Protein AF-A0A7V5X4U6-F1 (afdb_monomer_lite)

Structure (mmCIF, N/CA/C/O backbone):
data_AF-A0A7V5X4U6-F1
#
_entry.id   AF-A0A7V5X4U6-F1
#
loop_
_atom_site.group_PDB
_atom_site.id
_atom_site.type_symbol
_atom_site.label_atom_id
_atom_site.label_alt_id
_atom_site.label_comp_id
_atom_site.label_asym_id
_atom_site.label_entity_id
_atom_site.label_seq_id
_atom_site.pdbx_PDB_ins_code
_atom_site.Cartn_x
_atom_site.Cartn_y
_atom_site.Cartn_z
_atom_site.occupancy
_atom_site.B_iso_or_equiv
_atom_site.auth_seq_id
_atom_site.auth_comp_id
_atom_site.auth_asym_id
_atom_site.auth_atom_id
_atom_site.pdbx_PDB_model_num
ATOM 1 N N . MET A 1 1 ? -6.829 13.788 49.597 1.00 54.94 1 MET A N 1
ATOM 2 C CA . MET A 1 1 ? -5.820 12.746 49.284 1.00 54.94 1 MET A CA 1
ATOM 3 C C . MET A 1 1 ? -6.188 11.854 48.092 1.00 54.94 1 MET A C 1
ATOM 5 O O . MET A 1 1 ? -5.286 11.378 47.420 1.00 54.94 1 MET A O 1
ATOM 9 N N . THR A 1 2 ? -7.470 11.679 47.751 1.00 57.59 2 THR A N 1
ATOM 10 C CA . THR A 1 2 ? -7.924 10.834 46.624 1.00 57.59 2 THR A CA 1
ATOM 11 C C . THR A 1 2 ? -7.527 11.357 45.237 1.00 57.59 2 THR A C 1
ATOM 13 O O . THR A 1 2 ? -7.136 10.577 44.379 1.00 57.59 2 THR A O 1
ATOM 16 N N . ARG A 1 3 ? -7.534 12.681 45.021 1.00 67.25 3 ARG A N 1
ATOM 17 C CA . ARG A 1 3 ? -7.162 13.300 43.732 1.00 67.25 3 ARG A CA 1
ATOM 18 C C . ARG A 1 3 ? -5.714 13.024 43.312 1.00 67.25 3 ARG A C 1
ATOM 20 O O . ARG A 1 3 ? -5.479 12.674 42.167 1.00 67.25 3 ARG A O 1
ATOM 27 N N . HIS A 1 4 ? -4.748 13.150 44.224 1.00 71.00 4 HIS A N 1
ATOM 28 C CA . HIS A 1 4 ? -3.334 12.870 43.920 1.00 71.00 4 HIS A CA 1
ATOM 29 C C . HIS A 1 4 ? -3.071 11.379 43.699 1.00 71.00 4 HIS A C 1
ATOM 31 O O . HIS A 1 4 ? -2.258 11.026 42.854 1.00 71.00 4 HIS A O 1
ATOM 37 N N . SER A 1 5 ? -3.810 10.513 44.396 1.00 73.62 5 SER A N 1
ATOM 38 C CA . SER A 1 5 ? -3.740 9.067 44.187 1.00 73.62 5 SER A CA 1
ATOM 39 C C . SER A 1 5 ? -4.271 8.668 42.802 1.00 73.62 5 SER A C 1
ATOM 41 O O . SER A 1 5 ? -3.634 7.864 42.133 1.00 73.62 5 SER A O 1
ATOM 43 N N . ILE A 1 6 ? -5.344 9.310 42.313 1.00 81.19 6 ILE A N 1
ATOM 44 C CA . ILE A 1 6 ? -5.862 9.121 40.943 1.00 81.19 6 ILE A CA 1
ATOM 45 C C . ILE A 1 6 ? -4.835 9.558 39.887 1.00 81.19 6 ILE A C 1
ATOM 47 O O . ILE A 1 6 ? -4.579 8.810 38.948 1.00 81.19 6 ILE A O 1
ATOM 51 N N . TYR A 1 7 ?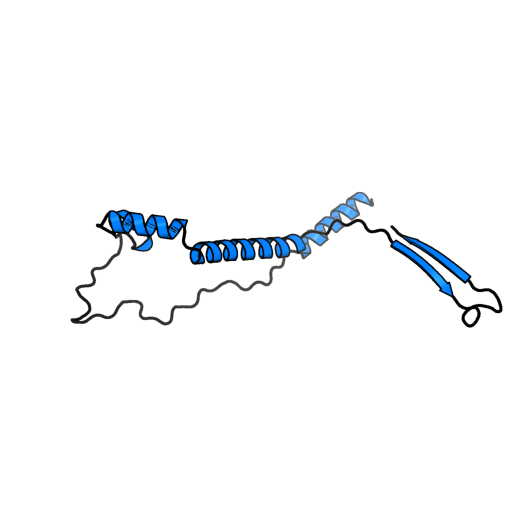 -4.199 10.725 40.048 1.00 83.50 7 TYR A N 1
ATOM 52 C CA . TYR A 1 7 ? -3.167 11.182 39.105 1.00 83.50 7 TYR A CA 1
ATOM 53 C C . TYR A 1 7 ? -1.942 10.258 39.072 1.00 83.50 7 TYR A C 1
ATOM 55 O O . TYR A 1 7 ? -1.395 10.001 38.002 1.00 83.50 7 TYR A O 1
ATOM 63 N N . LEU A 1 8 ? -1.540 9.720 40.225 1.00 82.75 8 LEU A N 1
ATOM 64 C CA . LEU A 1 8 ? -0.433 8.770 40.327 1.00 82.75 8 LEU A CA 1
ATOM 65 C C . LEU A 1 8 ? -0.770 7.424 39.660 1.00 82.75 8 LEU A C 1
ATOM 67 O O . LEU A 1 8 ? 0.066 6.864 38.956 1.00 82.75 8 LEU A O 1
ATOM 71 N N . LEU A 1 9 ? -2.007 6.941 39.811 1.00 82.06 9 LEU A N 1
ATOM 72 C CA . LEU A 1 9 ? -2.483 5.705 39.180 1.00 82.06 9 LEU A CA 1
ATOM 73 C C . LEU A 1 9 ? -2.569 5.840 37.649 1.00 82.06 9 LEU A C 1
ATOM 75 O O . LEU A 1 9 ? -2.130 4.944 36.931 1.00 82.06 9 LEU A O 1
ATOM 79 N N . ILE A 1 10 ? -3.041 6.988 37.148 1.00 81.62 10 ILE A N 1
ATOM 80 C CA . ILE A 1 10 ? -3.046 7.316 35.710 1.00 81.62 10 ILE A CA 1
ATOM 81 C C . ILE A 1 10 ? -1.616 7.358 35.154 1.00 81.62 10 ILE A C 1
ATOM 83 O O . ILE A 1 10 ? -1.358 6.809 34.084 1.00 81.62 10 ILE A O 1
ATOM 87 N N . GLY A 1 11 ? -0.678 7.958 35.896 1.00 82.75 11 GLY A N 1
ATOM 88 C CA . GLY A 1 11 ? 0.736 7.979 35.522 1.00 82.75 11 GLY A CA 1
ATOM 89 C C . GLY A 1 11 ? 1.314 6.571 35.364 1.00 82.75 11 GLY A C 1
ATOM 90 O O . GLY A 1 11 ? 1.918 6.270 34.341 1.00 82.75 11 GLY A O 1
ATOM 91 N N . ILE A 1 12 ? 1.071 5.679 36.328 1.00 79.44 12 ILE A N 1
ATOM 92 C CA . ILE A 1 12 ? 1.587 4.301 36.289 1.00 79.44 12 ILE A CA 1
ATOM 93 C C . ILE A 1 12 ? 1.025 3.511 35.094 1.00 79.44 12 ILE A C 1
ATOM 95 O O . ILE A 1 12 ? 1.791 2.847 34.399 1.00 79.44 12 ILE A O 1
ATOM 99 N N . VAL A 1 13 ? -0.277 3.606 34.804 1.00 75.94 13 VAL A N 1
ATOM 100 C CA . VAL A 1 13 ? -0.902 2.887 33.670 1.00 75.94 13 VAL A CA 1
ATOM 101 C C . VAL A 1 13 ? -0.336 3.343 32.316 1.00 75.94 13 VAL A C 1
ATOM 103 O O . VAL A 1 13 ? -0.109 2.518 31.425 1.00 75.94 13 VAL A O 1
ATOM 106 N N . LEU A 1 14 ? -0.036 4.637 32.170 1.00 71.75 14 LEU A N 1
ATOM 107 C CA . LEU A 1 14 ? 0.597 5.180 30.963 1.00 71.75 14 LEU A CA 1
ATOM 108 C C . LEU A 1 14 ? 2.036 4.674 30.776 1.00 71.75 14 LEU A C 1
ATOM 110 O O . LEU A 1 14 ? 2.449 4.423 29.645 1.00 71.75 14 LEU A O 1
ATOM 114 N N . PHE A 1 15 ? 2.787 4.479 31.864 1.00 70.75 15 PHE A N 1
ATOM 115 C CA . PHE A 1 15 ? 4.177 4.014 31.798 1.00 70.75 15 PHE A CA 1
ATOM 116 C C . PHE A 1 15 ? 4.321 2.526 31.434 1.00 70.75 15 PHE A C 1
ATOM 118 O O . PHE A 1 15 ? 5.320 2.157 30.823 1.00 70.75 15 PHE A O 1
ATOM 125 N N . VAL A 1 16 ? 3.344 1.672 31.761 1.00 68.31 16 VAL A N 1
ATOM 126 C CA . VAL A 1 16 ? 3.424 0.218 31.484 1.00 68.31 16 VAL A CA 1
ATOM 127 C C . VAL A 1 16 ? 3.021 -0.133 30.039 1.00 68.31 16 VAL A C 1
ATOM 129 O O . VAL A 1 16 ? 3.364 -1.202 29.543 1.00 68.31 16 VAL A O 1
ATOM 132 N N . SER A 1 17 ? 2.357 0.775 29.316 1.00 64.19 17 SER A N 1
ATOM 133 C CA . SER A 1 17 ? 1.770 0.495 27.991 1.00 64.19 17 SER A CA 1
ATOM 134 C C . SER A 1 17 ? 2.711 0.720 26.790 1.00 64.19 17 SER A C 1
ATOM 136 O O . SER A 1 17 ? 2.270 0.611 25.650 1.00 64.19 17 SER A O 1
ATOM 138 N N . SER A 1 18 ? 3.994 1.050 26.998 1.00 65.06 18 SER A N 1
ATOM 139 C CA . SER A 1 18 ? 4.905 1.464 25.909 1.00 65.06 18 SER A CA 1
ATOM 140 C C . SER A 1 18 ? 5.933 0.416 25.456 1.00 65.06 18 SER A C 1
ATOM 142 O O . SER A 1 18 ? 6.772 0.710 24.602 1.00 65.06 18 SER A O 1
ATOM 144 N N . CYS A 1 19 ? 5.892 -0.813 25.980 1.00 76.56 19 CYS A N 1
ATOM 145 C CA . CYS A 1 19 ? 6.842 -1.847 25.567 1.00 76.56 19 CYS A CA 1
ATOM 146 C C . CYS A 1 19 ? 6.414 -2.479 24.230 1.00 76.56 19 CYS A C 1
ATOM 148 O O . CYS A 1 19 ? 5.609 -3.407 24.197 1.00 76.56 19 CYS A O 1
ATOM 150 N N . SER A 1 20 ? 6.950 -1.975 23.113 1.00 76.06 20 SER A N 1
ATOM 151 C CA . SER A 1 20 ? 6.812 -2.635 21.809 1.00 76.06 20 SER A CA 1
ATOM 152 C C . SER A 1 20 ? 7.851 -3.749 21.678 1.00 76.06 20 SER A C 1
ATOM 154 O O . SER A 1 20 ? 9.045 -3.475 21.566 1.00 76.06 20 SER A O 1
ATOM 156 N N . LEU A 1 21 ? 7.403 -5.006 21.649 1.00 83.50 21 LEU A N 1
ATOM 157 C CA . LEU A 1 21 ? 8.247 -6.187 21.403 1.00 83.50 21 LEU A CA 1
ATOM 158 C C . LEU A 1 21 ? 8.445 -6.457 19.896 1.00 83.50 21 LEU A C 1
ATOM 160 O O . LEU A 1 21 ? 8.744 -7.573 19.483 1.00 83.50 21 LEU A O 1
ATOM 164 N N . SER A 1 22 ? 8.243 -5.452 19.043 1.00 84.56 22 SER A N 1
ATOM 165 C CA . SER A 1 22 ? 8.486 -5.579 17.607 1.00 84.56 22 SER A CA 1
ATOM 166 C C . SER A 1 22 ? 9.993 -5.723 17.339 1.00 84.56 22 SER A C 1
ATOM 168 O O . SER A 1 22 ? 10.747 -4.819 17.718 1.00 84.56 22 SER A O 1
ATOM 170 N N . PRO A 1 23 ? 10.453 -6.800 16.674 1.00 85.38 23 PRO A N 1
ATOM 171 C CA . PRO A 1 23 ? 11.848 -6.932 16.267 1.00 85.38 23 PRO A CA 1
ATOM 172 C C . PRO A 1 23 ? 12.278 -5.766 15.374 1.00 85.38 23 PRO A C 1
ATOM 174 O O . PRO A 1 23 ? 11.467 -5.188 14.647 1.00 85.38 23 PRO A O 1
ATOM 177 N N . LYS A 1 24 ? 13.569 -5.427 15.402 1.00 88.81 24 LYS A N 1
ATOM 178 C CA . LYS A 1 24 ? 14.125 -4.470 14.441 1.00 88.81 24 LYS A CA 1
ATOM 179 C C . LYS A 1 24 ? 13.998 -5.059 13.037 1.00 88.81 24 LYS A C 1
ATOM 181 O O . LYS A 1 24 ? 14.325 -6.222 12.822 1.00 88.81 24 LYS A O 1
ATOM 186 N N . TYR A 1 25 ? 13.514 -4.256 12.096 1.00 92.44 25 TYR A N 1
ATOM 187 C CA . TYR A 1 25 ? 13.470 -4.651 10.696 1.00 92.44 25 TYR A CA 1
ATOM 188 C C . TYR A 1 25 ? 14.893 -4.660 10.126 1.00 92.44 25 TYR A C 1
ATOM 190 O O . TYR A 1 25 ? 15.551 -3.621 10.094 1.00 92.44 25 TYR A O 1
ATOM 198 N N . GLU A 1 26 ? 15.351 -5.822 9.669 1.00 92.19 26 GLU A N 1
ATOM 199 C CA . GLU A 1 26 ? 16.602 -5.982 8.929 1.00 92.19 26 GLU A CA 1
ATOM 200 C C . GLU A 1 26 ? 16.266 -6.361 7.488 1.00 92.19 26 GLU A C 1
ATOM 202 O O . GLU A 1 26 ? 15.614 -7.375 7.238 1.00 92.19 26 GLU A O 1
ATOM 207 N N . GLN A 1 27 ? 16.675 -5.524 6.531 1.00 91.56 27 GLN A N 1
ATOM 208 C CA . GLN A 1 27 ? 16.442 -5.795 5.117 1.00 91.56 27 GLN A CA 1
ATOM 209 C C . GLN A 1 27 ? 17.313 -6.981 4.674 1.00 91.56 27 GLN A C 1
ATOM 211 O O . GLN A 1 27 ? 18.540 -6.902 4.785 1.00 91.56 27 GLN A O 1
ATOM 216 N N . PRO A 1 28 ? 16.721 -8.060 4.134 1.00 92.25 28 PRO A N 1
ATOM 217 C CA . PRO A 1 28 ? 17.494 -9.182 3.626 1.00 92.25 28 PRO A CA 1
ATOM 218 C C . PRO A 1 28 ? 18.417 -8.747 2.484 1.00 92.25 28 PRO A C 1
ATOM 220 O O . PRO A 1 28 ? 18.013 -7.994 1.594 1.00 92.25 28 PRO A O 1
ATOM 223 N N . GLN A 1 29 ? 19.650 -9.254 2.493 1.00 92.19 29 GLN A N 1
ATOM 224 C CA . GLN A 1 29 ? 20.572 -9.114 1.366 1.00 92.19 29 GLN A CA 1
ATOM 225 C C . GLN A 1 29 ? 19.954 -9.799 0.141 1.00 92.19 29 GLN A C 1
ATOM 227 O O . GLN A 1 29 ? 19.538 -10.957 0.215 1.00 92.19 29 GLN A O 1
ATOM 232 N N . ALA A 1 30 ? 19.866 -9.082 -0.980 1.00 91.88 30 ALA A N 1
ATOM 233 C CA . ALA A 1 30 ? 19.305 -9.634 -2.205 1.00 91.88 30 ALA A CA 1
ATOM 234 C C . ALA A 1 30 ? 20.255 -10.714 -2.764 1.00 91.88 30 ALA A C 1
ATOM 236 O O . ALA A 1 30 ? 21.432 -10.418 -2.978 1.00 91.88 30 ALA A O 1
ATOM 237 N N . PRO A 1 31 ? 19.785 -11.948 -3.027 1.00 92.06 31 PRO A N 1
ATOM 238 C CA . PRO A 1 31 ? 20.620 -13.048 -3.512 1.00 92.06 31 PRO A CA 1
ATOM 239 C C . PRO A 1 31 ? 20.858 -12.937 -5.025 1.00 92.06 31 PRO A C 1
ATOM 241 O O . PRO A 1 31 ? 20.585 -13.861 -5.788 1.00 92.06 31 PRO A O 1
AT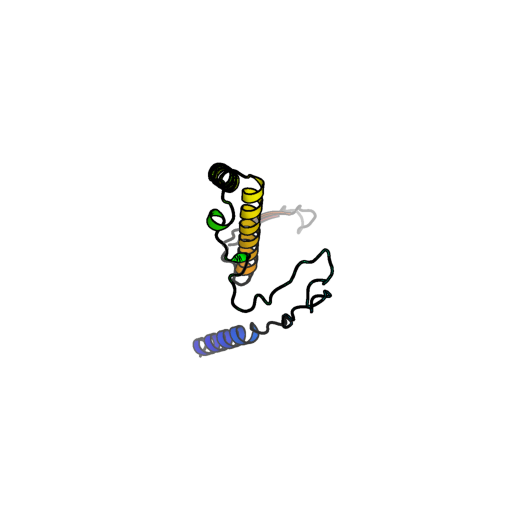OM 244 N N . ILE A 1 32 ? 21.316 -11.772 -5.472 1.00 92.88 32 ILE A N 1
ATOM 245 C CA . ILE A 1 32 ? 21.582 -11.464 -6.874 1.00 92.88 32 ILE A CA 1
ATOM 246 C C . ILE A 1 32 ? 23.001 -10.911 -7.019 1.00 92.88 32 ILE A C 1
ATOM 248 O O . ILE A 1 32 ? 23.537 -10.333 -6.069 1.00 92.88 32 ILE A O 1
ATOM 252 N N . PRO A 1 33 ? 23.628 -11.062 -8.195 1.00 90.12 33 PRO A N 1
ATOM 253 C CA . PRO A 1 33 ? 24.893 -10.403 -8.473 1.00 90.12 33 PRO A CA 1
ATOM 254 C C . PRO A 1 33 ? 24.770 -8.885 -8.295 1.00 90.12 33 PRO A C 1
ATOM 256 O O . PRO A 1 33 ? 23.801 -8.277 -8.745 1.00 90.12 33 PRO A O 1
ATOM 259 N N . ALA A 1 34 ? 25.776 -8.263 -7.678 1.00 87.00 34 ALA A N 1
ATOM 260 C CA . ALA A 1 34 ? 25.809 -6.811 -7.482 1.00 87.00 34 ALA A CA 1
ATOM 261 C C . ALA A 1 34 ? 25.918 -6.022 -8.801 1.00 87.00 34 ALA A C 1
ATOM 263 O O . ALA A 1 34 ? 25.675 -4.819 -8.830 1.00 87.00 34 ALA A O 1
ATOM 264 N N . GLN A 1 35 ? 26.318 -6.690 -9.885 1.00 84.62 35 GLN A N 1
ATOM 265 C CA . GLN A 1 35 ? 26.504 -6.104 -11.205 1.00 84.62 35 GLN A CA 1
ATOM 266 C C . GLN A 1 35 ? 25.810 -6.961 -12.255 1.00 84.62 35 GLN A C 1
ATOM 268 O O . GLN A 1 35 ? 25.717 -8.183 -12.126 1.00 84.62 35 GLN A O 1
ATOM 273 N N . TRP A 1 36 ? 25.359 -6.308 -13.318 1.00 86.44 36 TRP A N 1
ATOM 274 C CA . TRP A 1 36 ? 24.809 -6.989 -14.477 1.00 86.44 36 TRP A CA 1
ATOM 275 C C . TRP A 1 36 ? 25.874 -7.841 -15.197 1.00 86.44 36 TRP A C 1
ATOM 277 O O . TRP A 1 36 ? 27.070 -7.539 -15.113 1.00 86.44 36 TRP A O 1
ATOM 287 N N . PRO A 1 37 ? 25.466 -8.899 -15.922 1.00 87.38 37 PRO A N 1
ATOM 288 C CA . PRO A 1 37 ? 26.376 -9.690 -16.744 1.00 87.38 37 PRO A CA 1
ATOM 289 C C . PRO A 1 37 ? 27.085 -8.845 -17.811 1.00 87.38 37 PRO A C 1
ATOM 291 O O . PRO A 1 37 ? 26.520 -7.889 -18.338 1.00 87.38 37 PRO A O 1
ATOM 294 N N . ARG A 1 38 ? 28.316 -9.237 -18.156 1.00 84.88 38 ARG A N 1
ATOM 295 C CA . ARG A 1 38 ? 29.108 -8.648 -19.248 1.00 84.88 38 ARG A CA 1
ATOM 296 C C . ARG A 1 38 ? 29.326 -9.686 -20.348 1.00 84.88 38 ARG A C 1
ATOM 298 O O . ARG A 1 38 ? 29.532 -10.858 -20.042 1.00 84.88 38 ARG A O 1
ATOM 305 N N . GLY A 1 39 ? 29.305 -9.261 -21.608 1.00 83.31 39 GLY A N 1
ATOM 306 C CA . GLY A 1 39 ? 29.525 -10.121 -22.774 1.00 83.31 39 GLY A CA 1
ATOM 307 C C . GLY A 1 39 ? 29.138 -9.416 -24.071 1.00 83.31 39 GLY A C 1
ATOM 308 O O . GLY A 1 39 ? 28.625 -8.310 -24.031 1.00 83.31 39 GLY A O 1
ATOM 309 N N . GLU A 1 40 ? 29.333 -10.060 -25.218 1.00 85.12 40 GLU A N 1
ATOM 310 C CA . GLU A 1 40 ? 29.032 -9.484 -26.544 1.00 85.12 40 GLU A CA 1
ATOM 311 C C . GLU A 1 40 ? 27.572 -9.019 -26.717 1.00 85.12 40 GLU A C 1
ATOM 313 O O . GLU A 1 40 ? 27.307 -8.040 -27.408 1.00 85.12 40 GLU A O 1
ATOM 318 N N . ALA A 1 41 ? 26.626 -9.677 -26.038 1.00 86.06 41 ALA A N 1
ATOM 319 C CA . ALA A 1 41 ? 25.212 -9.296 -26.018 1.00 86.06 41 ALA A CA 1
ATOM 320 C C . ALA A 1 41 ? 24.894 -8.140 -25.046 1.00 86.06 41 ALA A C 1
ATOM 322 O O . ALA A 1 41 ? 23.811 -7.559 -25.105 1.00 86.06 41 ALA A O 1
ATOM 323 N N . TYR A 1 42 ? 25.819 -7.813 -24.143 1.00 81.56 42 TYR A N 1
ATOM 324 C CA . TYR A 1 42 ? 25.694 -6.762 -23.139 1.00 81.56 42 TYR A CA 1
ATOM 325 C C . TYR A 1 42 ? 26.673 -5.649 -23.515 1.00 81.56 42 TYR A C 1
ATOM 327 O O . TYR A 1 42 ? 27.846 -5.704 -23.155 1.00 81.56 42 TYR A O 1
ATOM 335 N N . GLY A 1 43 ? 26.192 -4.668 -24.288 1.00 77.06 43 GLY A N 1
ATOM 336 C CA . GLY A 1 43 ? 27.007 -3.533 -24.737 1.00 77.06 43 GLY A CA 1
ATOM 337 C C . GLY A 1 43 ? 27.690 -2.792 -23.582 1.00 77.06 43 GLY A C 1
ATOM 338 O O . GLY A 1 43 ? 27.345 -2.999 -22.420 1.00 77.06 43 GLY A O 1
ATOM 339 N N . ASP A 1 44 ? 28.648 -1.919 -23.903 1.00 75.56 44 ASP A N 1
ATOM 340 C CA . ASP A 1 44 ? 29.508 -1.256 -22.914 1.00 75.56 44 ASP A CA 1
ATOM 341 C C . ASP A 1 44 ? 28.704 -0.556 -21.805 1.00 75.56 44 ASP A C 1
ATOM 343 O O . ASP A 1 44 ? 28.178 0.555 -21.956 1.00 75.56 44 ASP A O 1
ATOM 347 N N . MET A 1 45 ? 28.607 -1.236 -20.660 1.00 68.44 45 MET A N 1
ATOM 348 C CA . MET A 1 45 ? 27.957 -0.720 -19.466 1.00 68.44 45 MET A CA 1
ATOM 349 C C . MET A 1 45 ? 28.865 0.325 -18.835 1.00 68.44 45 MET A C 1
ATOM 351 O O . MET A 1 45 ? 29.852 0.009 -18.173 1.00 68.44 45 MET A O 1
ATOM 355 N N . HIS A 1 46 ? 28.521 1.589 -19.057 1.00 66.06 46 HIS A N 1
ATOM 356 C CA . HIS A 1 46 ? 29.173 2.710 -18.401 1.00 66.06 46 HIS A CA 1
ATOM 357 C C . HIS A 1 46 ? 28.648 2.869 -16.978 1.00 66.06 46 HIS A C 1
ATOM 359 O O . HIS A 1 46 ? 27.447 2.752 -16.736 1.00 66.06 46 HIS A O 1
ATOM 365 N N . ASP A 1 47 ? 29.550 3.201 -16.058 1.00 64.19 47 ASP A N 1
ATOM 366 C CA . ASP A 1 47 ? 29.207 3.550 -14.685 1.00 64.19 47 ASP A CA 1
ATOM 367 C C . ASP A 1 47 ? 28.176 4.697 -14.680 1.00 64.19 47 ASP A C 1
ATOM 369 O O . ASP A 1 47 ? 28.389 5.773 -15.252 1.00 64.19 47 ASP A O 1
ATOM 373 N N . THR A 1 48 ? 27.003 4.432 -14.105 1.00 63.69 48 THR A N 1
ATOM 374 C CA . THR A 1 48 ? 25.876 5.371 -14.037 1.00 63.69 48 THR A CA 1
ATOM 375 C C . THR A 1 48 ? 25.925 6.258 -12.797 1.00 63.69 48 THR A C 1
ATOM 377 O O . THR A 1 48 ? 24.974 7.002 -12.557 1.00 63.69 48 THR A O 1
ATOM 380 N N . THR A 1 49 ? 27.008 6.209 -12.012 1.00 60.19 49 THR A N 1
ATOM 381 C CA . THR A 1 49 ? 27.196 7.062 -10.832 1.00 60.19 49 THR A CA 1
ATOM 382 C C . THR A 1 49 ? 26.979 8.539 -11.193 1.00 60.19 49 THR A C 1
ATOM 384 O O . THR A 1 49 ? 27.742 9.133 -11.951 1.00 60.19 49 THR A O 1
ATOM 387 N N . GLY A 1 50 ? 25.898 9.131 -10.671 1.00 60.72 50 GLY A N 1
ATOM 388 C CA . GLY A 1 50 ? 25.536 10.539 -10.885 1.00 60.72 50 GLY A CA 1
ATOM 389 C C . GLY A 1 50 ? 24.674 10.847 -12.119 1.00 60.72 50 GLY A C 1
ATOM 390 O O . GLY A 1 50 ? 24.409 12.020 -12.377 1.00 60.72 50 GLY A O 1
ATOM 391 N N . LYS A 1 51 ? 24.212 9.843 -12.877 1.00 67.94 51 LYS A N 1
ATOM 392 C CA . LYS A 1 51 ? 23.231 10.036 -13.965 1.00 67.94 51 LYS A CA 1
ATOM 393 C C . LYS A 1 51 ? 21.794 9.892 -13.450 1.00 67.94 51 LYS A C 1
ATOM 395 O O . LYS A 1 51 ? 21.560 9.237 -12.438 1.00 67.94 51 LYS A O 1
ATOM 400 N N . LEU A 1 52 ? 20.840 10.512 -14.155 1.00 67.44 52 LEU A N 1
ATOM 401 C CA . LEU A 1 52 ? 19.409 10.418 -13.839 1.00 67.44 52 LEU A CA 1
ATOM 402 C C . LEU A 1 52 ? 18.988 8.944 -13.747 1.00 67.44 52 LEU A C 1
ATOM 404 O O . LEU A 1 52 ? 19.236 8.175 -14.680 1.00 67.44 52 LEU A O 1
ATOM 408 N N . SER A 1 53 ? 18.340 8.561 -12.646 1.00 80.06 53 SER A N 1
ATOM 409 C CA . SER A 1 53 ? 17.749 7.231 -12.526 1.00 80.06 53 SER A CA 1
ATOM 410 C C . SER A 1 53 ? 16.581 7.101 -13.501 1.00 80.06 53 SER A C 1
ATOM 412 O O . SER A 1 53 ? 15.842 8.058 -13.740 1.00 80.06 53 SER A O 1
ATOM 414 N N . VAL A 1 54 ? 16.365 5.897 -14.034 1.00 80.00 54 VAL A N 1
ATOM 415 C CA . VAL A 1 54 ? 15.219 5.607 -14.914 1.00 80.00 54 VAL A CA 1
ATOM 416 C C . VAL A 1 54 ? 13.889 5.899 -14.210 1.00 80.00 54 VAL A C 1
ATOM 418 O O . VAL A 1 54 ? 12.936 6.322 -14.858 1.00 80.00 54 VAL A O 1
ATOM 421 N N . SER A 1 55 ? 13.837 5.746 -12.883 1.00 83.44 55 SER A N 1
ATOM 422 C CA . SER A 1 55 ? 12.673 6.106 -12.060 1.00 83.44 55 SER A CA 1
ATOM 423 C C . SER A 1 55 ? 12.314 7.591 -12.115 1.00 83.44 55 SER A C 1
ATOM 425 O O . SER A 1 55 ? 11.152 7.944 -11.932 1.00 83.44 55 SER A O 1
ATOM 427 N N . ASP A 1 56 ? 13.300 8.447 -12.372 1.00 84.44 56 ASP A N 1
ATOM 428 C CA . ASP A 1 56 ? 13.159 9.902 -12.300 1.00 84.44 56 ASP A CA 1
ATOM 429 C C . ASP A 1 56 ? 12.892 10.508 -13.686 1.00 84.44 56 ASP A C 1
ATOM 431 O O . ASP A 1 56 ? 12.566 11.692 -13.814 1.00 84.44 56 ASP A O 1
ATOM 435 N N . LEU A 1 57 ? 13.016 9.698 -14.745 1.00 86.12 57 LEU A N 1
ATOM 436 C CA . LEU A 1 57 ? 12.734 10.118 -16.108 1.00 86.12 57 LEU A CA 1
ATOM 437 C C . LEU A 1 57 ? 11.242 10.401 -16.283 1.00 86.12 57 LEU A C 1
ATOM 439 O O . LEU A 1 57 ? 10.369 9.572 -16.015 1.00 86.12 57 LEU A O 1
ATOM 443 N N . LYS A 1 58 ? 10.937 11.580 -16.829 1.00 85.88 58 LYS A N 1
ATOM 444 C CA . LYS A 1 58 ? 9.573 11.904 -17.242 1.00 85.88 58 LYS A CA 1
ATOM 445 C C . LYS A 1 58 ? 9.218 11.079 -18.477 1.00 85.88 58 LYS A C 1
ATOM 447 O O . LYS A 1 58 ? 9.983 11.019 -19.439 1.00 85.88 58 LYS A O 1
ATOM 452 N N . ARG A 1 59 ? 8.010 10.514 -18.498 1.00 85.44 59 ARG A N 1
ATOM 453 C CA . ARG A 1 59 ? 7.509 9.732 -19.644 1.00 85.44 59 ARG A CA 1
ATOM 454 C C . ARG A 1 59 ? 7.547 10.519 -20.958 1.00 85.44 59 ARG A C 1
ATOM 456 O O . ARG A 1 59 ? 7.963 9.963 -21.964 1.00 85.44 59 ARG A O 1
ATOM 463 N N . GLY A 1 60 ? 7.223 11.814 -20.926 1.00 83.19 60 GLY A N 1
ATOM 464 C CA . GLY A 1 60 ? 7.288 12.688 -22.105 1.00 83.19 60 GLY A CA 1
ATOM 465 C C . GLY A 1 60 ? 8.697 12.907 -22.671 1.00 83.19 60 GLY A C 1
ATOM 466 O O . GLY A 1 60 ? 8.834 13.179 -23.852 1.00 83.19 60 GLY A O 1
ATOM 467 N N . SER A 1 61 ? 9.752 12.758 -21.861 1.00 83.81 61 SER A N 1
ATOM 468 C CA . SER A 1 61 ? 11.141 12.780 -22.352 1.00 83.81 61 SER A CA 1
ATOM 469 C C . SER A 1 61 ? 11.649 11.406 -22.799 1.00 83.81 61 SER A C 1
ATOM 471 O O . SER A 1 61 ? 12.693 11.327 -23.437 1.00 83.81 61 SER A O 1
ATOM 473 N N . PHE A 1 62 ? 10.941 10.329 -22.444 1.00 87.81 62 PHE A N 1
ATOM 474 C CA . PHE A 1 62 ? 11.318 8.957 -22.786 1.00 87.81 62 PHE A CA 1
ATOM 475 C C . PHE A 1 62 ? 10.637 8.472 -24.075 1.00 87.81 62 PHE A C 1
ATOM 477 O O . PHE A 1 62 ? 11.276 7.831 -24.904 1.00 87.81 62 PHE A O 1
ATOM 484 N N . PHE A 1 63 ? 9.356 8.796 -24.270 1.00 91.06 63 PHE A N 1
ATOM 485 C CA . PHE A 1 63 ? 8.617 8.467 -25.489 1.00 91.06 63 PHE A CA 1
ATOM 486 C C . PHE A 1 63 ? 8.601 9.660 -26.447 1.00 91.06 63 PHE A C 1
ATOM 488 O O . PHE A 1 63 ? 8.121 10.728 -26.087 1.00 91.06 63 PHE A O 1
ATOM 495 N N . GLY A 1 64 ? 9.094 9.462 -27.672 1.00 88.75 64 GLY A N 1
ATOM 496 C CA . GLY A 1 64 ? 9.135 10.510 -28.700 1.00 88.75 64 GLY A CA 1
ATOM 497 C C . GLY A 1 64 ? 7.865 10.657 -29.551 1.00 88.75 64 GLY A C 1
ATOM 498 O O . GLY A 1 64 ? 7.765 11.623 -30.296 1.00 88.75 64 GLY A O 1
ATOM 499 N N . ASP A 1 65 ? 6.908 9.720 -29.477 1.00 95.31 65 ASP A N 1
ATOM 500 C CA . ASP A 1 65 ? 5.644 9.786 -30.236 1.00 95.31 65 ASP A CA 1
ATOM 501 C C . ASP A 1 65 ? 4.531 10.421 -29.384 1.00 95.31 65 ASP A C 1
ATOM 503 O O . ASP A 1 65 ? 4.097 9.860 -28.374 1.00 95.31 65 ASP A O 1
ATOM 507 N N . GLU A 1 66 ? 4.035 11.578 -29.823 1.00 92.69 66 GLU A N 1
ATOM 508 C CA . GLU A 1 66 ? 2.955 12.318 -29.161 1.00 92.69 66 GLU A CA 1
ATOM 509 C C . GLU A 1 66 ? 1.635 11.537 -29.110 1.00 92.69 66 GLU A C 1
ATOM 511 O O . GLU A 1 66 ? 0.909 11.610 -28.115 1.00 92.69 66 GLU A O 1
ATOM 516 N N . ARG A 1 67 ? 1.320 10.737 -30.137 1.00 94.75 67 ARG A N 1
ATOM 517 C CA . ARG A 1 67 ? 0.088 9.929 -30.146 1.00 94.75 67 ARG A CA 1
ATOM 518 C C . ARG A 1 67 ? 0.156 8.823 -29.103 1.00 94.75 67 ARG A C 1
ATOM 520 O O . ARG A 1 67 ? -0.844 8.524 -28.454 1.00 94.75 67 ARG A O 1
ATOM 527 N N . LEU A 1 68 ? 1.335 8.226 -28.919 1.00 94.56 68 LEU A N 1
ATOM 528 C CA . LEU A 1 68 ? 1.544 7.213 -27.887 1.00 94.56 68 LEU A CA 1
ATOM 529 C C . LEU A 1 68 ? 1.387 7.818 -26.488 1.00 94.56 68 LEU A C 1
ATOM 531 O O . LEU A 1 68 ? 0.746 7.208 -25.634 1.00 94.56 68 LEU A O 1
ATOM 535 N N . LEU A 1 69 ? 1.917 9.023 -26.263 1.00 94.62 69 LEU A N 1
ATOM 536 C CA . LEU A 1 69 ? 1.744 9.734 -24.994 1.00 94.62 69 LEU A CA 1
ATOM 537 C C . LEU A 1 69 ? 0.263 9.983 -24.676 1.00 94.62 69 LEU A C 1
ATOM 539 O O . LEU A 1 69 ? -0.165 9.676 -23.564 1.00 94.62 69 LEU A O 1
ATOM 543 N N . GLN A 1 70 ? -0.535 10.416 -25.658 1.00 94.88 70 GLN A N 1
ATOM 544 C CA . GLN A 1 70 ? -1.983 10.599 -25.483 1.00 94.88 70 GLN A CA 1
ATOM 545 C C . GLN A 1 70 ? -2.701 9.290 -25.123 1.00 94.88 70 GLN A C 1
ATOM 547 O O . GLN A 1 70 ? -3.572 9.273 -24.254 1.00 94.88 70 GLN A O 1
ATOM 552 N N . ILE A 1 71 ? -2.329 8.170 -25.753 1.00 95.44 71 ILE A N 1
ATOM 553 C CA . ILE A 1 71 ? -2.901 6.856 -25.420 1.00 95.44 71 ILE A CA 1
ATOM 554 C C . ILE A 1 71 ? -2.535 6.447 -23.992 1.00 95.44 71 ILE A C 1
ATOM 556 O O . ILE A 1 71 ? -3.391 5.938 -23.269 1.00 95.44 71 ILE A O 1
ATOM 560 N N . ILE A 1 72 ? -1.289 6.678 -23.570 1.00 94.31 72 ILE A N 1
ATOM 561 C CA . ILE A 1 72 ? -0.843 6.386 -22.203 1.00 94.31 72 ILE A CA 1
ATOM 562 C C . ILE A 1 72 ? -1.628 7.228 -21.193 1.00 94.31 72 ILE A C 1
ATOM 564 O O . ILE A 1 72 ? -2.055 6.689 -20.176 1.00 94.31 72 ILE A O 1
ATOM 568 N N . GLU A 1 73 ? -1.840 8.516 -21.455 1.00 93.94 73 GLU A N 1
ATOM 569 C CA . GLU A 1 73 ? -2.642 9.389 -20.587 1.00 93.94 73 GLU A CA 1
ATOM 570 C C . GLU A 1 73 ? -4.088 8.900 -20.485 1.00 93.94 73 GLU A C 1
ATOM 572 O O . GLU A 1 73 ? -4.568 8.626 -19.385 1.00 93.94 73 GLU A O 1
ATOM 577 N N . MET A 1 74 ? -4.739 8.643 -21.625 1.00 95.12 74 MET A N 1
ATOM 578 C CA . MET A 1 74 ? -6.088 8.074 -21.641 1.00 95.12 74 MET A CA 1
ATOM 579 C C . MET A 1 74 ? -6.159 6.741 -20.889 1.00 95.12 74 MET A C 1
ATOM 581 O O . MET A 1 74 ? -7.137 6.485 -20.183 1.00 95.12 74 MET A O 1
ATOM 585 N N . ALA A 1 75 ? -5.139 5.890 -21.021 1.00 95.25 75 ALA A N 1
ATOM 586 C CA . ALA A 1 75 ? -5.064 4.628 -20.303 1.00 95.25 75 ALA A CA 1
ATOM 587 C C . ALA A 1 75 ? -4.900 4.848 -18.796 1.00 95.25 75 ALA A C 1
ATOM 589 O O . ALA A 1 75 ? -5.612 4.212 -18.032 1.00 95.25 75 ALA A O 1
ATOM 590 N N . LEU A 1 76 ? -4.028 5.746 -18.339 1.00 95.12 76 LEU A N 1
ATOM 591 C CA . LEU A 1 76 ? -3.867 6.009 -16.906 1.00 95.12 76 LEU A CA 1
ATOM 592 C C . LEU A 1 76 ? -5.152 6.530 -16.256 1.00 95.12 76 LEU A C 1
ATOM 594 O O . LEU A 1 76 ? -5.490 6.088 -15.159 1.00 95.12 76 LEU A O 1
ATOM 598 N N . ASP A 1 77 ? -5.892 7.387 -16.955 1.00 95.62 77 ASP A N 1
ATOM 599 C CA . ASP A 1 77 ? -7.136 7.961 -16.436 1.00 95.62 77 ASP A CA 1
ATOM 600 C C . ASP A 1 77 ? -8.294 6.952 -16.438 1.00 95.62 77 ASP A C 1
ATOM 602 O O . ASP A 1 77 ? -9.168 6.977 -15.568 1.00 95.62 77 ASP A O 1
ATOM 606 N N . ASN A 1 78 ? -8.309 6.034 -17.411 1.00 96.38 78 ASN A N 1
ATOM 607 C CA . ASN A 1 78 ? -9.452 5.151 -17.653 1.00 96.38 78 ASN A CA 1
ATOM 608 C C . ASN A 1 78 ? -9.178 3.668 -17.381 1.00 96.38 78 ASN A C 1
ATOM 610 O O . ASN A 1 78 ? -10.082 2.850 -17.570 1.00 96.38 78 ASN A O 1
ATOM 614 N N . ASN A 1 79 ? -7.979 3.263 -16.968 1.00 97.69 79 ASN A N 1
ATOM 615 C CA . ASN A 1 79 ? -7.672 1.854 -16.725 1.00 97.69 79 ASN A CA 1
ATOM 616 C C . ASN A 1 79 ? -8.317 1.377 -15.411 1.00 97.69 79 ASN A C 1
ATOM 618 O O . ASN A 1 79 ? -8.122 1.943 -14.336 1.00 97.69 79 ASN A O 1
ATOM 622 N N . ARG A 1 80 ? -9.124 0.314 -15.508 1.00 97.19 80 ARG A N 1
ATOM 623 C CA . ARG A 1 80 ? -9.911 -0.211 -14.382 1.00 97.19 80 ARG A CA 1
ATOM 624 C C . ARG A 1 80 ? -9.024 -0.970 -13.398 1.00 97.19 80 ARG A C 1
ATOM 626 O O . ARG A 1 80 ? -9.282 -0.895 -12.203 1.00 97.19 80 ARG A O 1
ATOM 633 N N . ASP A 1 81 ? -7.963 -1.612 -13.869 1.00 97.75 81 ASP A N 1
ATOM 634 C CA . ASP A 1 81 ? -7.014 -2.334 -13.022 1.00 97.75 81 ASP A CA 1
ATOM 635 C C . ASP A 1 81 ? -6.212 -1.366 -12.151 1.00 97.75 81 ASP A C 1
ATOM 637 O O . ASP A 1 81 ? -6.051 -1.603 -10.956 1.00 97.75 81 ASP A O 1
ATOM 641 N N . LEU A 1 82 ? -5.796 -0.219 -12.700 1.00 97.00 82 LEU A N 1
ATOM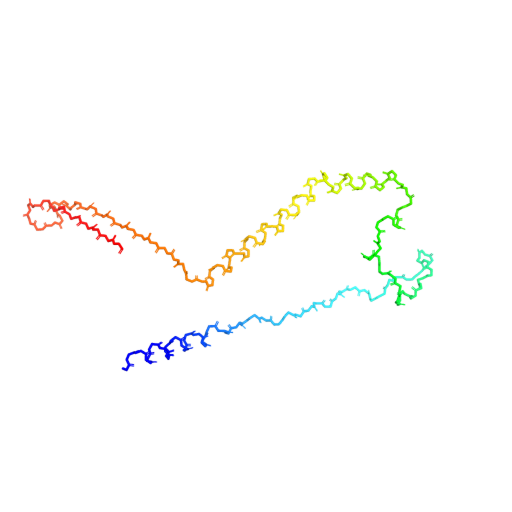 642 C CA . LEU A 1 82 ? -5.156 0.840 -11.908 1.00 97.00 82 LEU A CA 1
ATOM 643 C C . LEU A 1 82 ? -6.107 1.413 -10.854 1.00 97.00 82 LEU A C 1
ATOM 645 O O . LEU A 1 82 ? -5.705 1.637 -9.712 1.00 97.00 82 LEU A O 1
ATOM 649 N N . ARG A 1 83 ? -7.388 1.587 -11.200 1.00 96.81 83 ARG A N 1
ATOM 650 C CA . ARG A 1 83 ? -8.415 1.996 -10.230 1.00 96.81 83 ARG A CA 1
ATOM 651 C C . ARG A 1 83 ? -8.611 0.946 -9.136 1.00 96.81 83 ARG A C 1
ATOM 653 O O . ARG A 1 83 ? -8.713 1.310 -7.968 1.00 96.81 83 ARG A O 1
ATOM 660 N N . LEU A 1 84 ? -8.628 -0.341 -9.483 1.00 98.19 84 LEU A N 1
ATOM 661 C CA . LEU A 1 84 ? -8.703 -1.433 -8.508 1.00 98.19 84 LEU A CA 1
ATOM 662 C C . LEU A 1 84 ? -7.475 -1.459 -7.591 1.00 98.19 84 LEU A C 1
ATOM 664 O O . LEU A 1 84 ? -7.626 -1.605 -6.379 1.00 98.19 84 LEU A O 1
ATOM 668 N N . ALA A 1 85 ? -6.275 -1.260 -8.137 1.00 97.88 85 ALA A N 1
ATOM 669 C CA . ALA A 1 85 ? -5.048 -1.174 -7.351 1.00 97.88 85 ALA A CA 1
ATOM 670 C C . ALA A 1 85 ? -5.087 0.007 -6.364 1.00 97.88 85 ALA A C 1
ATOM 672 O O . ALA A 1 85 ? -4.777 -0.170 -5.185 1.00 97.88 85 ALA A O 1
ATOM 673 N N . ALA A 1 86 ? -5.543 1.185 -6.805 1.00 97.62 86 ALA A N 1
ATOM 674 C CA . ALA A 1 86 ? -5.721 2.349 -5.936 1.00 97.62 86 ALA A CA 1
ATOM 675 C C . ALA A 1 86 ? -6.733 2.076 -4.806 1.00 97.62 86 ALA A C 1
ATOM 677 O O . ALA A 1 86 ? -6.435 2.317 -3.634 1.00 97.62 86 ALA A O 1
ATOM 678 N N . LEU A 1 87 ? -7.884 1.476 -5.128 1.00 97.81 87 LEU A N 1
ATOM 679 C CA . LEU A 1 87 ? -8.887 1.075 -4.134 1.00 97.81 87 LEU A CA 1
ATOM 680 C C . LEU A 1 87 ? -8.354 0.024 -3.151 1.00 97.81 87 LEU A C 1
ATOM 682 O O . LEU A 1 87 ? -8.718 0.033 -1.977 1.00 97.81 87 LEU A O 1
ATOM 686 N N . SER A 1 88 ? -7.466 -0.871 -3.590 1.00 98.00 88 SER A N 1
ATOM 687 C CA . SER A 1 88 ? -6.809 -1.831 -2.698 1.00 98.00 88 SER A CA 1
ATOM 688 C C . SER A 1 88 ? -5.921 -1.131 -1.663 1.00 98.00 88 SER A C 1
ATOM 690 O O . SER A 1 88 ? -5.898 -1.533 -0.497 1.00 98.00 88 SER A O 1
ATOM 692 N N . VAL A 1 89 ? -5.222 -0.062 -2.055 1.00 98.19 89 VAL A N 1
ATOM 693 C CA . VAL A 1 89 ? -4.434 0.764 -1.124 1.00 98.19 89 VAL A CA 1
ATOM 694 C C . VAL A 1 89 ? -5.348 1.492 -0.136 1.00 98.19 89 VAL A C 1
ATOM 696 O O . VAL A 1 89 ? -5.069 1.502 1.065 1.00 98.19 89 VAL A O 1
ATOM 699 N N . GLU A 1 90 ? -6.463 2.059 -0.601 1.00 98.25 90 GLU A N 1
ATOM 700 C CA . GLU A 1 90 ? -7.452 2.699 0.277 1.00 98.25 90 GLU A CA 1
ATOM 701 C C . GLU A 1 90 ? -8.073 1.708 1.265 1.00 98.25 90 GLU A C 1
ATOM 703 O O . GLU A 1 90 ? -8.181 2.007 2.456 1.00 98.25 90 GLU A O 1
ATOM 708 N N . ARG A 1 91 ? -8.399 0.495 0.807 1.00 98.19 91 ARG A N 1
ATOM 709 C CA . ARG A 1 91 ? -8.873 -0.595 1.666 1.00 98.19 91 ARG A CA 1
ATOM 710 C C . ARG A 1 91 ? -7.850 -0.940 2.743 1.00 98.19 91 ARG A C 1
ATOM 712 O O . ARG A 1 91 ? -8.219 -1.046 3.911 1.00 98.19 91 ARG A O 1
ATOM 719 N N . ALA A 1 92 ? -6.578 -1.102 2.378 1.00 97.88 92 ALA A N 1
ATOM 720 C CA . ALA A 1 92 ? -5.517 -1.376 3.346 1.00 97.88 92 ALA A CA 1
ATOM 721 C C . ALA A 1 92 ? -5.388 -0.239 4.377 1.00 97.88 92 ALA A C 1
ATOM 723 O O . ALA A 1 92 ? -5.266 -0.499 5.574 1.00 97.88 92 ALA A O 1
ATOM 724 N N . ARG A 1 93 ? -5.503 1.021 3.936 1.00 98.00 93 ARG A N 1
ATOM 725 C CA . ARG A 1 93 ? -5.501 2.194 4.823 1.00 98.00 93 ARG A CA 1
ATOM 726 C C . ARG A 1 93 ? -6.702 2.210 5.773 1.00 98.00 93 ARG A C 1
ATOM 728 O O . ARG A 1 93 ? -6.529 2.534 6.945 1.00 98.00 93 ARG A O 1
ATOM 735 N N . ALA A 1 94 ? -7.893 1.849 5.299 1.00 97.56 94 ALA A N 1
ATOM 736 C CA . ALA A 1 94 ? -9.089 1.758 6.136 1.00 97.56 94 ALA A CA 1
ATOM 737 C C . ALA A 1 94 ? -8.950 0.661 7.203 1.00 97.56 94 ALA A C 1
ATOM 739 O O . ALA A 1 94 ? -9.227 0.909 8.374 1.00 97.56 94 ALA A O 1
ATOM 740 N N . LEU A 1 95 ? -8.444 -0.518 6.824 1.00 98.12 95 LEU A N 1
ATOM 741 C CA . LEU A 1 95 ? -8.168 -1.611 7.765 1.00 98.12 95 LEU A CA 1
ATOM 742 C C . LEU A 1 95 ? -7.128 -1.213 8.819 1.00 98.12 95 LEU A C 1
ATOM 744 O O . LEU A 1 95 ? -7.318 -1.493 10.001 1.00 98.12 95 LEU A O 1
ATOM 748 N N . TYR A 1 96 ? -6.070 -0.506 8.417 1.00 97.62 96 TYR A N 1
ATOM 749 C CA . TYR A 1 96 ? -5.116 0.075 9.362 1.00 97.62 96 TYR A CA 1
ATOM 750 C C . TYR A 1 96 ? -5.790 1.069 10.322 1.00 97.62 96 TYR A C 1
ATOM 752 O O . TYR A 1 96 ? -5.503 1.069 11.516 1.00 97.62 96 TYR A O 1
ATOM 760 N N . GLY A 1 97 ? -6.717 1.892 9.822 1.00 97.06 97 GLY A N 1
ATOM 761 C CA . GLY A 1 97 ? -7.511 2.805 10.646 1.00 97.06 97 GLY A CA 1
ATOM 762 C C . GLY A 1 97 ? -8.327 2.086 11.723 1.00 97.06 97 GLY A C 1
ATOM 763 O O . GLY A 1 97 ? -8.335 2.538 12.865 1.00 97.06 97 GLY A O 1
ATOM 764 N N . VAL A 1 98 ? -8.943 0.947 11.385 1.00 96.19 98 VAL A N 1
ATOM 765 C CA . VAL A 1 98 ? -9.672 0.097 12.345 1.00 96.19 98 VAL A CA 1
ATOM 766 C C . VAL A 1 98 ? -8.729 -0.450 13.417 1.00 96.19 98 VAL A C 1
ATOM 768 O O . VAL A 1 98 ? -8.986 -0.242 14.596 1.00 96.19 98 VAL A O 1
ATOM 771 N N . GLN A 1 99 ? -7.599 -1.052 13.030 1.00 95.00 99 GLN A N 1
ATOM 772 C CA . GLN A 1 99 ? -6.609 -1.566 13.993 1.00 95.00 99 GLN A CA 1
ATOM 773 C C . GLN A 1 99 ? -6.066 -0.462 14.907 1.00 95.00 99 GLN A C 1
ATOM 775 O O . GLN A 1 99 ? -5.853 -0.663 16.098 1.00 95.00 99 GLN A O 1
ATOM 780 N N . ARG A 1 100 ? -5.859 0.742 14.366 1.00 94.44 100 ARG A N 1
ATOM 781 C CA . ARG A 1 100 ? -5.434 1.892 15.165 1.00 94.44 100 ARG A CA 1
ATOM 782 C C . ARG A 1 100 ? -6.529 2.359 16.128 1.00 94.44 100 ARG A C 1
ATOM 784 O O . ARG A 1 100 ? -6.194 2.848 17.203 1.00 94.44 100 ARG A O 1
ATOM 791 N N . ALA A 1 101 ? -7.805 2.242 15.761 1.00 93.88 101 ALA A N 1
ATOM 792 C CA . ALA A 1 101 ? -8.923 2.616 16.625 1.00 93.88 101 ALA A CA 1
ATOM 793 C C . ALA A 1 101 ? -9.016 1.722 17.873 1.00 93.88 101 ALA A C 1
ATOM 795 O O . ALA A 1 101 ? -9.383 2.221 18.931 1.00 93.88 101 ALA A O 1
ATOM 796 N N . GLU A 1 102 ? -8.595 0.456 17.779 1.00 92.12 102 GLU A N 1
ATOM 797 C CA . GLU A 1 102 ? -8.531 -0.482 18.916 1.00 92.12 102 GLU A CA 1
ATOM 798 C C . GLU A 1 102 ? -7.561 -0.035 20.025 1.00 92.12 102 GLU A C 1
ATOM 800 O O . GLU A 1 102 ? -7.655 -0.504 21.157 1.00 92.12 102 GLU A O 1
ATOM 805 N N . LEU A 1 103 ? -6.647 0.901 19.740 1.00 89.88 103 LEU A N 1
ATOM 806 C CA . LEU A 1 103 ? -5.768 1.500 20.752 1.00 89.88 103 LEU A CA 1
ATOM 807 C C . LEU A 1 103 ? -6.502 2.492 21.671 1.00 89.88 103 LEU A C 1
ATOM 809 O O . LEU A 1 103 ? -5.942 2.907 22.687 1.00 89.88 103 LEU A O 1
ATOM 813 N N . PHE A 1 104 ? -7.719 2.910 21.315 1.00 92.75 104 PHE A N 1
ATOM 814 C CA . PHE A 1 104 ? -8.526 3.846 22.092 1.00 92.75 104 PHE A CA 1
ATOM 815 C C . PHE A 1 104 ? -9.691 3.122 22.779 1.00 92.75 104 PHE A C 1
ATOM 817 O O . PHE A 1 104 ? -10.217 2.148 22.240 1.00 92.75 104 PHE A O 1
ATOM 824 N N . PRO A 1 105 ? -10.131 3.588 23.963 1.00 88.88 105 PRO A N 1
ATOM 825 C CA . PRO A 1 105 ? -11.299 3.013 24.614 1.00 88.88 105 PRO A CA 1
ATOM 826 C C . PRO A 1 105 ? -12.556 3.257 23.759 1.00 88.88 105 PRO A C 1
ATOM 828 O O . PRO A 1 105 ? -12.782 4.399 23.340 1.00 88.88 105 PRO A O 1
ATOM 831 N N . PRO A 1 106 ? -13.389 2.229 23.513 1.00 89.75 106 PRO A N 1
ATOM 832 C CA . PRO A 1 106 ? -14.661 2.420 22.834 1.00 89.75 106 PRO A CA 1
ATOM 833 C C . PRO A 1 106 ? -15.600 3.240 23.725 1.00 89.75 106 PRO A C 1
ATOM 835 O O . PRO A 1 106 ? -15.637 3.070 24.947 1.00 89.75 106 PRO A O 1
ATOM 838 N N . VAL A 1 107 ? -16.345 4.157 23.112 1.00 92.00 107 VAL A N 1
ATOM 839 C CA . VAL A 1 107 ? -17.352 4.972 23.794 1.00 92.00 107 VAL A CA 1
ATOM 840 C C . VAL A 1 107 ? -18.709 4.542 23.271 1.00 92.00 107 VAL A C 1
ATOM 842 O O . VAL A 1 107 ? -19.136 4.989 22.210 1.00 92.00 107 VAL A O 1
ATOM 845 N N . ASP A 1 108 ? -19.372 3.685 24.038 1.00 90.31 108 ASP A N 1
ATOM 846 C CA . ASP A 1 108 ? -20.675 3.129 23.698 1.00 90.31 108 ASP A CA 1
ATOM 847 C C . ASP A 1 108 ? -21.680 3.390 24.824 1.00 90.31 108 ASP A C 1
ATOM 849 O O . ASP A 1 108 ? -21.320 3.523 25.996 1.00 90.31 108 ASP A O 1
ATOM 853 N N . ALA A 1 109 ? -22.960 3.448 24.466 1.00 93.50 109 ALA A N 1
ATOM 854 C CA . ALA A 1 109 ? -24.071 3.530 25.404 1.00 93.50 109 ALA A CA 1
ATOM 855 C C . ALA A 1 109 ? -25.042 2.386 25.110 1.00 93.50 109 ALA A C 1
ATOM 857 O O . ALA A 1 109 ? -25.539 2.256 23.990 1.00 93.50 109 ALA A O 1
ATOM 858 N N . THR A 1 110 ? -25.314 1.554 26.111 1.00 92.38 110 THR A N 1
ATOM 859 C CA . THR A 1 110 ? -26.212 0.401 25.981 1.00 92.38 110 THR A CA 1
ATOM 860 C C . THR A 1 110 ? -27.391 0.533 26.932 1.00 92.38 110 THR A C 1
ATOM 862 O O . THR A 1 110 ? -27.278 1.141 27.983 1.00 92.38 110 THR A O 1
ATOM 865 N N . GLY A 1 111 ? -28.533 -0.045 26.574 1.00 93.31 111 GLY A N 1
ATOM 866 C CA . GLY A 1 111 ? -29.677 -0.196 27.468 1.00 93.31 111 GLY A CA 1
ATOM 867 C C . GLY A 1 111 ? -30.270 -1.583 27.271 1.00 93.31 111 GLY A C 1
ATOM 868 O O . GLY A 1 111 ? -30.408 -2.038 26.135 1.00 93.31 111 GLY A O 1
ATOM 869 N N . SER A 1 112 ? -30.595 -2.277 28.357 1.00 92.94 112 SER A N 1
ATOM 870 C CA . SER A 1 112 ? -31.152 -3.627 28.319 1.00 92.94 112 SER A CA 1
ATOM 871 C C . SER A 1 112 ? -32.448 -3.724 29.125 1.00 92.94 112 SER A C 1
ATOM 873 O O . SER A 1 112 ? -32.623 -3.080 30.160 1.00 92.94 112 SER A O 1
ATOM 875 N N . GLY A 1 113 ? -33.382 -4.538 28.635 1.00 93.75 113 GLY A N 1
ATOM 876 C CA . GLY A 1 113 ? -34.647 -4.837 29.295 1.00 93.75 113 GLY A CA 1
ATOM 877 C C . GLY A 1 113 ? -34.952 -6.319 29.154 1.00 93.75 113 GLY A C 1
ATOM 878 O O . GLY A 1 113 ? -35.069 -6.832 28.045 1.00 93.75 113 GLY A O 1
ATOM 879 N N . THR A 1 114 ? -35.065 -7.023 30.274 1.00 90.81 114 THR A N 1
ATOM 880 C CA . THR A 1 114 ? -35.336 -8.460 30.302 1.00 90.81 114 THR A CA 1
ATOM 881 C C . THR A 1 114 ? -36.623 -8.732 31.067 1.00 90.81 114 THR A C 1
ATOM 883 O O . THR A 1 114 ? -36.790 -8.288 32.201 1.00 90.81 114 THR A O 1
ATOM 886 N N . LYS A 1 115 ? -37.527 -9.511 30.465 1.00 92.19 115 LYS A N 1
ATOM 887 C CA . LYS A 1 115 ? -38.739 -10.030 31.108 1.00 92.19 115 LYS A CA 1
ATOM 888 C C . LYS A 1 115 ? -38.696 -11.552 31.081 1.00 92.19 115 LYS A C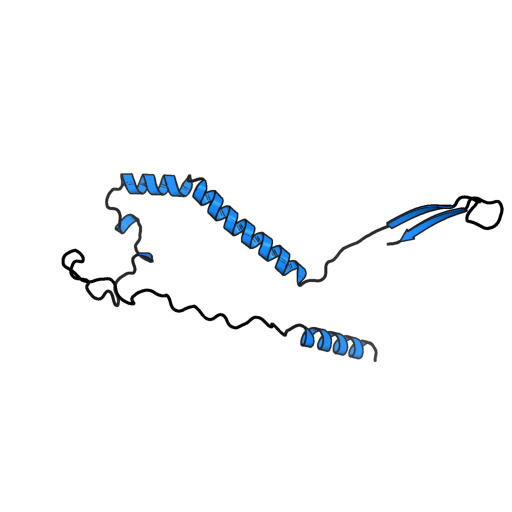 1
ATOM 890 O O . LYS A 1 115 ? -38.745 -12.148 30.009 1.00 92.19 115 LYS A O 1
ATOM 895 N N . LYS A 1 116 ? -38.598 -12.184 32.250 1.00 88.94 116 LYS A N 1
ATOM 896 C CA . LYS A 1 116 ? -38.619 -13.648 32.392 1.00 88.94 116 LYS A CA 1
ATOM 897 C C . LYS A 1 116 ? -39.850 -14.075 33.178 1.00 88.94 116 LYS A C 1
ATOM 899 O O . LYS A 1 116 ? -40.195 -13.445 34.174 1.00 88.94 116 LYS A O 1
ATOM 904 N N . ARG A 1 117 ? -40.490 -15.155 32.734 1.00 85.50 117 ARG A N 1
ATOM 905 C CA . ARG A 1 117 ? -41.555 -15.850 33.462 1.00 85.50 117 ARG A CA 1
ATOM 906 C C . ARG A 1 117 ? -41.018 -17.210 33.892 1.00 85.50 117 ARG A C 1
ATOM 908 O O . ARG A 1 117 ? -40.605 -17.980 33.030 1.00 85.50 117 ARG A O 1
ATOM 915 N N . SER A 1 118 ? -41.013 -17.498 35.190 1.00 83.19 118 SER A N 1
ATOM 916 C CA . SER A 1 118 ? -40.713 -18.839 35.703 1.00 83.19 118 SER A CA 1
ATOM 917 C C . SER A 1 118 ? -42.011 -19.632 35.875 1.00 83.19 118 SER A C 1
ATOM 919 O O . SER A 1 118 ? -43.012 -19.085 36.348 1.00 83.19 118 SER A O 1
ATOM 921 N N . SER A 1 119 ? -42.015 -20.903 35.451 1.00 74.56 119 SER A N 1
ATOM 922 C CA . SER A 1 119 ? -43.139 -21.816 35.719 1.00 74.56 119 SER A CA 1
ATOM 923 C C . SER A 1 119 ? -43.192 -22.148 37.208 1.00 74.56 119 SER A C 1
ATOM 925 O O . SER A 1 119 ? -42.147 -22.222 37.856 1.00 74.56 119 SER A O 1
ATOM 927 N N . GLY A 1 120 ? -44.397 -22.383 37.730 1.00 70.56 120 GLY A N 1
ATOM 928 C CA . GLY A 1 120 ? -44.624 -22.746 39.132 1.00 70.56 120 GLY A CA 1
ATOM 929 C C . GLY A 1 120 ? -43.916 -24.037 39.557 1.00 70.56 120 GLY A C 1
ATOM 930 O O . GLY A 1 120 ? -43.694 -24.227 40.743 1.00 70.56 120 GLY A O 1
ATOM 931 N N . ASP A 1 121 ? -43.492 -24.866 38.599 1.00 73.88 121 ASP A N 1
ATOM 932 C CA . ASP A 1 121 ? -42.739 -26.107 38.835 1.00 73.88 121 ASP A CA 1
ATOM 933 C C . ASP A 1 121 ? -41.293 -25.858 39.308 1.00 73.88 121 ASP A C 1
ATOM 935 O O . ASP A 1 121 ? -40.665 -26.745 39.879 1.00 73.88 121 ASP A O 1
ATOM 939 N N . PHE A 1 122 ? -40.755 -24.651 39.075 1.00 70.62 122 PHE A N 1
ATOM 940 C CA . PHE A 1 122 ? -39.369 -24.270 39.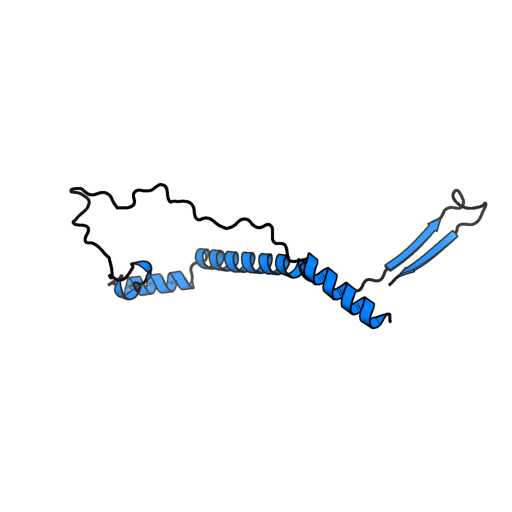394 1.00 70.62 122 PHE A CA 1
ATOM 941 C C . PHE A 1 122 ? -39.259 -23.184 40.484 1.00 70.62 122 PHE A C 1
ATOM 943 O O . PHE A 1 122 ? -38.157 -22.745 40.812 1.00 70.62 122 PHE A O 1
ATOM 950 N N . THR A 1 123 ? -40.380 -22.727 41.044 1.00 67.00 123 THR A N 1
ATOM 951 C CA . THR A 1 123 ? -40.453 -21.706 42.108 1.00 67.00 123 THR A CA 1
ATOM 952 C C . THR A 1 123 ? -41.284 -22.225 43.285 1.00 67.00 123 THR A C 1
ATOM 954 O O . THR A 1 123 ? -41.970 -23.229 43.146 1.00 67.00 123 THR A O 1
ATOM 957 N N . ALA A 1 124 ? -41.200 -21.588 44.463 1.00 68.31 124 ALA A N 1
ATOM 958 C CA . ALA A 1 124 ? -41.984 -21.977 45.646 1.00 68.31 124 ALA A CA 1
ATOM 959 C C . ALA A 1 124 ? -43.480 -22.206 45.301 1.00 68.31 124 ALA A C 1
ATOM 961 O O . ALA A 1 124 ? -43.984 -21.551 44.384 1.00 68.31 124 ALA A O 1
ATOM 962 N N . PRO A 1 125 ? -44.185 -23.129 45.988 1.00 66.69 125 PRO A N 1
ATOM 963 C CA . PRO A 1 125 ? -45.374 -23.769 45.428 1.00 66.69 125 PRO A CA 1
ATOM 964 C C . PRO A 1 125 ? -46.488 -22.781 45.043 1.00 66.69 125 PRO A C 1
ATOM 966 O O . PRO A 1 125 ? -47.016 -22.079 45.902 1.00 66.69 125 PRO A O 1
ATOM 969 N N . GLY A 1 126 ? -46.883 -22.795 43.762 1.00 62.06 126 GLY A N 1
ATOM 970 C CA . GLY A 1 126 ? -48.198 -22.333 43.293 1.00 62.06 126 GLY A CA 1
ATOM 971 C C . GLY A 1 126 ? -48.267 -21.023 42.502 1.00 62.06 126 GLY A C 1
ATOM 972 O O . GLY A 1 126 ? -49.272 -20.809 41.828 1.00 62.06 126 GLY A O 1
ATOM 973 N N . GLU A 1 127 ? -47.235 -20.172 42.504 1.00 69.38 127 GLU A N 1
ATOM 974 C CA . GLU A 1 127 ? -47.329 -18.856 41.848 1.00 69.38 127 GLU A CA 1
ATOM 975 C C . GLU A 1 127 ? -46.335 -18.673 40.687 1.00 69.38 127 GLU A C 1
ATOM 977 O O . GLU A 1 127 ? -45.118 -18.659 40.900 1.00 69.38 127 GLU A O 1
ATOM 982 N N . PRO A 1 128 ? -46.811 -18.489 39.437 1.00 69.81 128 PRO A N 1
ATOM 983 C CA . PRO A 1 128 ? -45.940 -18.123 38.328 1.00 69.81 128 PRO A CA 1
ATOM 984 C C . PRO A 1 128 ? -45.382 -16.711 38.548 1.00 69.81 128 PRO A C 1
ATOM 986 O O . PRO A 1 128 ? -46.127 -15.731 38.580 1.00 69.81 128 PRO A O 1
ATOM 989 N N . ARG A 1 129 ? -44.054 -16.584 38.641 1.00 78.44 129 ARG A N 1
ATOM 990 C CA . ARG A 1 129 ? -43.389 -15.297 38.881 1.00 78.44 129 ARG A CA 1
ATOM 991 C C . ARG A 1 129 ? -42.916 -14.679 37.568 1.00 78.44 129 ARG A C 1
ATOM 993 O O . ARG A 1 129 ? -42.204 -15.309 36.787 1.00 78.44 129 ARG A O 1
ATOM 1000 N N . THR A 1 130 ? -43.311 -13.430 37.321 1.00 85.81 130 THR A N 1
ATOM 1001 C CA . THR A 1 130 ? -42.773 -12.623 36.216 1.00 85.81 130 THR A CA 1
ATOM 1002 C C . THR A 1 130 ? -41.800 -11.599 36.779 1.00 85.81 130 THR A C 1
ATOM 1004 O O . THR A 1 130 ? -42.197 -10.743 37.565 1.00 85.81 130 THR A O 1
ATOM 1007 N N . THR A 1 131 ? -40.541 -11.669 36.358 1.00 86.12 131 THR A N 1
ATOM 1008 C CA . THR A 1 131 ? -39.494 -10.726 36.757 1.00 86.12 131 THR A CA 1
ATOM 1009 C C . THR A 1 131 ? -39.128 -9.854 35.564 1.00 86.12 131 THR A C 1
ATOM 1011 O O .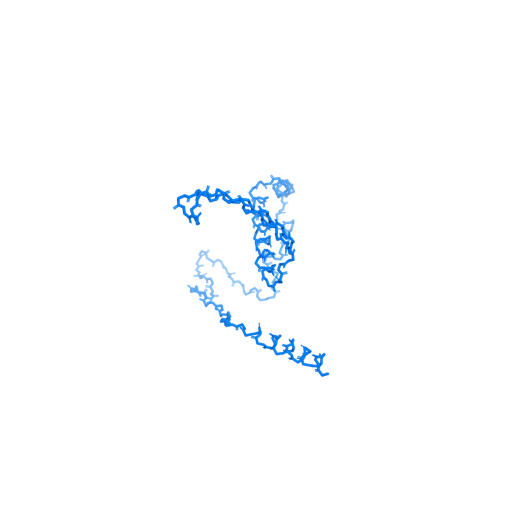 THR A 1 131 ? -38.712 -10.361 34.519 1.00 86.12 131 THR A O 1
ATOM 1014 N N . THR A 1 132 ? -39.293 -8.542 35.719 1.00 89.56 132 THR A N 1
ATOM 1015 C CA . THR A 1 132 ? -38.841 -7.517 34.771 1.00 89.56 132 THR A CA 1
ATOM 1016 C C . THR A 1 132 ? -37.637 -6.793 35.342 1.00 89.56 132 THR A C 1
ATOM 1018 O O . THR A 1 132 ? -37.698 -6.301 36.468 1.00 89.56 132 THR A O 1
ATOM 1021 N N . GLN A 1 133 ? -36.569 -6.698 34.562 1.00 87.12 133 GLN A N 1
ATOM 1022 C CA . GLN A 1 133 ? -35.349 -6.004 34.944 1.00 87.12 133 GLN A CA 1
ATOM 1023 C C . GLN A 1 133 ? -34.889 -5.114 33.794 1.00 87.12 133 GLN A C 1
ATOM 1025 O O . GLN A 1 133 ? -34.812 -5.571 32.656 1.00 87.12 133 GLN A O 1
ATOM 1030 N N . TYR A 1 134 ? -34.584 -3.857 34.103 1.00 90.31 134 TYR A N 1
ATOM 1031 C CA . TYR A 1 134 ? -33.990 -2.901 33.176 1.00 90.31 134 TYR A CA 1
ATOM 1032 C C . TYR A 1 134 ? -32.591 -2.544 33.676 1.00 90.31 134 TYR A C 1
ATOM 1034 O O . TYR A 1 134 ? -32.394 -2.395 34.884 1.00 90.31 134 TYR A O 1
ATOM 1042 N N . SER A 1 135 ? -31.631 -2.421 32.767 1.00 85.69 135 SER A N 1
ATOM 1043 C CA . SER A 1 135 ? -30.296 -1.901 33.056 1.00 85.69 135 SER A CA 1
ATOM 1044 C C . SER A 1 135 ? -29.896 -0.899 31.979 1.00 85.69 135 SER A C 1
ATOM 1046 O O . SER A 1 135 ? -30.291 -1.044 30.824 1.00 85.69 135 SER A O 1
ATOM 1048 N N . VAL A 1 136 ? -29.112 0.101 32.363 1.00 82.75 136 VAL A N 1
ATOM 1049 C CA . VAL A 1 136 ? -28.456 1.057 31.463 1.00 82.75 136 VAL A CA 1
ATOM 1050 C C . VAL A 1 136 ? -26.961 0.894 31.673 1.00 82.75 136 VAL A C 1
ATOM 1052 O O . VAL A 1 136 ? -26.583 0.803 32.863 1.00 82.75 136 VAL A O 1
#

Secondary structure (DSSP, 8-state):
-HHHHHHHHHHHHHHHTT---PPPP-PPPPSS-SS---BTTB------TTSPPGGG--HHHH---HHHHHHHHHHHHH-HHHHHHHHHHHHHHHHHHHHHHTTS-------EEEEEEE-GGGSSTT--EEEEEEE-

Radius of gyration: 33.83 Å; chains: 1; bounding box: 78×39×80 Å

pLDDT: mean 85.14, std 10.98, range [54.94, 98.25]

Foldseek 3Di:
DVVVVVVVVVVVVVVVPPDDPDDDDDDDDDPDDPDDDDDPVDPDDDDCVPPDDPVRDDPPVVDPDPVVVVVVVVCCVPPVVNVVVVVVVVVVVVVVVVVVCVVDDDDDDDKDKDWDWDDCVPDPHDDTDIDIDIDD

Sequence (136 aa):
MTRHSIYLLIGIVLFVSSCSLSPKYEQPQAPIPAQWPRGEAYGDMHDTTGKLSVSDLKRGSFFGDERLLQIIEMALDNNRDLRLAALSVERARALYGVQRAELFPPVDATGSGTKKRSSGDFTAPGEPRTTTQYSV